Protein AF-A0A6M1ZNM9-F1 (afdb_monomer_lite)

Structure (mmCIF, N/CA/C/O backbone):
data_AF-A0A6M1ZNM9-F1
#
_entry.id   AF-A0A6M1ZNM9-F1
#
loop_
_atom_site.group_PDB
_atom_site.id
_atom_site.type_symbol
_atom_site.label_atom_id
_atom_site.label_alt_id
_atom_site.label_comp_id
_atom_site.label_asym_id
_atom_site.label_entity_id
_atom_site.label_seq_id
_atom_site.pdbx_PDB_ins_code
_atom_site.Cartn_x
_atom_site.Cartn_y
_atom_site.Cartn_z
_atom_site.occupancy
_atom_site.B_iso_or_equiv
_atom_site.auth_seq_id
_atom_site.auth_comp_id
_atom_site.auth_asym_id
_atom_site.auth_atom_id
_atom_site.pdbx_PDB_model_num
ATOM 1 N N . PHE A 1 1 ? -0.646 14.294 -6.624 1.00 75.25 1 PHE A N 1
ATOM 2 C CA . PHE A 1 1 ? -1.367 14.708 -7.841 1.00 75.25 1 PHE A CA 1
ATOM 3 C C . PHE A 1 1 ? -1.177 13.744 -9.002 1.00 75.25 1 PHE A C 1
ATOM 5 O O . PHE A 1 1 ? -2.139 13.551 -9.718 1.00 75.25 1 PHE A O 1
ATOM 12 N N . ILE A 1 2 ? -0.033 13.055 -9.122 1.00 86.88 2 ILE A N 1
ATOM 13 C CA . ILE A 1 2 ? 0.249 12.092 -10.207 1.00 86.88 2 ILE A CA 1
ATOM 14 C C . ILE A 1 2 ? -0.915 11.125 -10.508 1.00 86.88 2 ILE A C 1
ATOM 16 O O . ILE A 1 2 ? -1.295 10.988 -11.661 1.00 86.88 2 ILE A O 1
ATOM 20 N N . ILE A 1 3 ? -1.529 10.500 -9.493 1.00 89.88 3 ILE A N 1
ATOM 21 C CA . ILE A 1 3 ? -2.656 9.567 -9.709 1.00 89.88 3 ILE A CA 1
ATOM 22 C C . ILE A 1 3 ? -3.875 10.267 -10.346 1.00 89.88 3 ILE A C 1
ATOM 24 O O . ILE A 1 3 ? -4.520 9.702 -11.222 1.00 89.88 3 ILE A O 1
ATOM 28 N N . GLU A 1 4 ? -4.152 11.514 -9.961 1.00 91.56 4 GLU A N 1
ATOM 29 C CA . GLU A 1 4 ? -5.258 12.309 -10.510 1.00 91.56 4 GLU A CA 1
ATOM 30 C C . GLU A 1 4 ? -4.970 12.767 -11.946 1.00 91.56 4 GLU A C 1
ATOM 32 O O . GLU A 1 4 ? -5.851 12.781 -12.803 1.00 91.56 4 GLU A O 1
ATOM 37 N N . GLU A 1 5 ? -3.712 13.106 -12.233 1.00 92.25 5 GLU A N 1
ATOM 38 C CA . GLU A 1 5 ? -3.264 13.524 -13.566 1.00 92.25 5 GLU A CA 1
ATOM 39 C C . GLU A 1 5 ? -3.448 12.422 -14.613 1.00 92.25 5 GLU A C 1
ATOM 41 O O . GLU A 1 5 ? -3.696 12.731 -15.779 1.00 92.25 5 GLU A O 1
ATOM 46 N N . MET A 1 6 ? -3.392 11.151 -14.201 1.00 92.81 6 MET A N 1
ATOM 47 C CA . MET A 1 6 ? -3.644 10.009 -15.081 1.00 92.81 6 MET A CA 1
ATOM 48 C C . MET A 1 6 ? -5.106 9.917 -15.535 1.00 92.81 6 MET A C 1
ATOM 50 O O . MET A 1 6 ? -5.364 9.268 -16.539 1.00 92.81 6 MET A O 1
ATOM 54 N N . ARG A 1 7 ? -6.057 10.555 -14.832 1.00 92.56 7 ARG A N 1
ATOM 55 C CA . ARG A 1 7 ? -7.507 10.565 -15.132 1.00 92.56 7 ARG A CA 1
ATOM 56 C C . ARG A 1 7 ? -8.197 9.196 -15.230 1.00 92.56 7 ARG A C 1
ATOM 58 O O . ARG A 1 7 ? -9.349 9.140 -15.640 1.00 92.56 7 ARG A O 1
ATOM 65 N N . GLU A 1 8 ? -7.523 8.129 -14.818 1.00 93.88 8 GLU A N 1
ATOM 66 C CA . GLU A 1 8 ? -8.046 6.755 -14.812 1.00 93.88 8 GLU A CA 1
ATOM 67 C C . GLU A 1 8 ? -8.564 6.329 -13.430 1.00 93.88 8 GLU A C 1
ATOM 69 O O . GLU A 1 8 ? -9.390 5.428 -13.301 1.00 93.88 8 GLU A O 1
ATOM 74 N N . TYR A 1 9 ? -8.079 6.965 -12.359 1.00 95.19 9 TYR A N 1
ATOM 75 C CA . TYR A 1 9 ? -8.563 6.680 -11.015 1.00 95.19 9 TYR A CA 1
ATOM 76 C C . TYR A 1 9 ? -9.786 7.539 -10.696 1.00 95.19 9 TYR A C 1
ATOM 78 O O . TYR A 1 9 ? -9.717 8.765 -10.702 1.00 95.19 9 TYR A O 1
ATOM 86 N N . HIS A 1 10 ? -10.900 6.885 -10.369 1.00 94.44 10 HIS A N 1
ATOM 87 C CA . HIS A 1 10 ? -12.172 7.545 -10.045 1.00 94.44 10 HIS A CA 1
ATOM 88 C C . HIS A 1 10 ? -12.627 7.310 -8.596 1.00 94.44 10 HIS A C 1
ATOM 90 O O . HIS A 1 10 ? -13.775 7.581 -8.247 1.00 94.44 10 HIS A O 1
ATOM 96 N N . GLY A 1 11 ? -11.744 6.768 -7.754 1.00 95.12 11 GLY A N 1
ATOM 97 C CA . GLY A 1 11 ? -12.028 6.513 -6.346 1.00 95.12 11 GLY A CA 1
ATOM 98 C C . GLY A 1 11 ? -11.753 7.718 -5.442 1.00 95.12 11 GLY A C 1
ATOM 99 O O . GLY A 1 11 ? -11.637 8.861 -5.878 1.00 95.12 11 GLY A O 1
ATOM 100 N N . LEU A 1 12 ? -11.636 7.451 -4.140 1.00 96.00 12 LEU A N 1
ATOM 101 C CA . LEU A 1 12 ? -11.375 8.468 -3.123 1.00 96.00 12 LEU A CA 1
ATOM 102 C C . LEU A 1 12 ? -9.977 8.315 -2.532 1.00 96.00 12 LEU A C 1
ATOM 104 O O . LEU A 1 12 ? -9.531 7.216 -2.220 1.00 96.00 12 LEU A O 1
ATOM 108 N N . TYR A 1 13 ? -9.342 9.444 -2.228 1.00 96.31 13 TYR A N 1
ATOM 109 C CA . TYR A 1 13 ? -8.038 9.447 -1.572 1.00 96.31 13 TYR A CA 1
ATOM 110 C C . TYR A 1 13 ? -8.148 9.496 -0.046 1.00 96.31 13 TYR A C 1
ATOM 112 O O . TYR A 1 13 ? -9.028 10.143 0.542 1.00 96.31 13 TYR A O 1
ATOM 120 N N . HIS A 1 14 ? -7.189 8.851 0.613 1.00 96.69 14 HIS A N 1
ATOM 121 C CA . HIS A 1 14 ? -6.895 9.025 2.028 1.00 96.69 14 HIS A CA 1
ATOM 122 C C . HIS A 1 14 ? -5.386 9.219 2.199 1.00 96.69 14 HIS A C 1
ATOM 124 O O . HIS A 1 14 ? -4.599 8.382 1.768 1.00 96.69 14 HIS A O 1
ATOM 130 N N . VAL A 1 15 ? -4.980 10.325 2.821 1.00 95.56 15 VAL A N 1
ATOM 131 C CA . VAL A 1 15 ? -3.566 10.690 2.978 1.00 95.56 15 VAL A CA 1
ATOM 132 C C . VAL A 1 15 ? -3.143 10.452 4.424 1.00 95.56 15 VAL A C 1
ATOM 134 O O . VAL A 1 15 ? -3.698 11.068 5.329 1.00 95.56 15 VAL A O 1
ATOM 137 N N . LEU A 1 16 ? -2.150 9.581 4.635 1.00 93.50 16 LEU A N 1
ATOM 138 C CA . LEU A 1 16 ? -1.652 9.238 5.976 1.00 93.50 16 LEU A CA 1
ATOM 139 C C . LEU A 1 16 ? -0.784 10.330 6.622 1.00 93.50 16 LEU A C 1
ATOM 141 O O . LEU A 1 16 ? -0.632 10.352 7.839 1.00 93.50 16 LEU A O 1
ATOM 145 N N . GLY A 1 17 ? -0.186 11.212 5.819 1.00 90.31 17 GLY A N 1
ATOM 146 C CA . GLY A 1 17 ? 0.699 12.291 6.277 1.00 90.31 17 GLY A CA 1
ATOM 147 C C . GLY A 1 17 ? 2.127 11.849 6.618 1.00 90.31 17 GLY A C 1
ATOM 148 O O . GLY A 1 17 ? 3.067 12.585 6.335 1.00 90.31 17 GLY A O 1
ATOM 149 N N . SER A 1 18 ? 2.320 10.645 7.161 1.00 91.81 18 SER A N 1
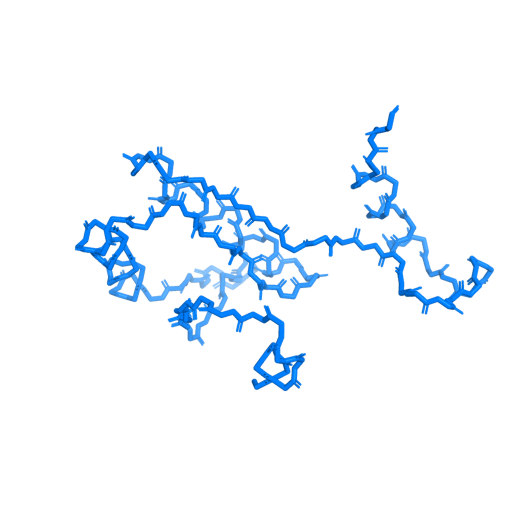ATOM 150 C CA . SER A 1 18 ? 3.645 10.067 7.406 1.00 91.81 18 SER A CA 1
ATOM 151 C C . SER A 1 18 ? 3.674 8.557 7.173 1.00 91.81 18 SER A C 1
ATOM 153 O O . SER A 1 18 ? 2.657 7.868 7.268 1.00 91.81 18 SER A O 1
ATOM 155 N N . LEU A 1 19 ? 4.867 8.050 6.858 1.00 94.81 19 LEU A N 1
ATOM 156 C CA . LEU A 1 19 ? 5.145 6.621 6.766 1.00 94.81 19 LEU A CA 1
ATOM 157 C C . LEU A 1 19 ? 5.705 6.095 8.090 1.00 94.81 19 LEU A C 1
ATOM 159 O O . LEU A 1 19 ? 6.298 6.827 8.889 1.00 94.81 19 LEU A O 1
ATOM 163 N N . LEU A 1 20 ? 5.543 4.795 8.299 1.00 93.38 20 LEU A N 1
ATOM 164 C CA . LEU A 1 20 ? 6.239 4.049 9.332 1.00 93.38 20 LEU A CA 1
ATOM 165 C C . LEU A 1 20 ? 7.737 4.022 9.001 1.00 93.38 20 LEU A C 1
ATOM 167 O O . LEU A 1 20 ? 8.126 3.629 7.905 1.00 93.38 20 LEU A O 1
ATOM 171 N N . SER A 1 21 ? 8.578 4.400 9.964 1.00 91.25 21 SER A N 1
ATOM 172 C CA . SER A 1 21 ? 10.034 4.257 9.869 1.00 91.25 21 SER A CA 1
ATOM 173 C C . SER A 1 21 ? 10.504 3.196 10.863 1.00 91.25 21 SER A C 1
ATOM 175 O O . SER A 1 21 ? 10.577 3.489 12.061 1.00 91.25 21 SER A O 1
ATOM 177 N N . PRO A 1 22 ? 10.829 1.970 10.406 1.00 84.06 22 PRO A N 1
ATOM 178 C CA . PRO A 1 22 ? 11.287 0.896 11.287 1.00 84.06 22 PRO A CA 1
ATOM 179 C C . PRO A 1 22 ? 12.555 1.274 12.057 1.00 84.06 22 PRO A C 1
ATOM 181 O O . PRO A 1 22 ? 12.688 0.947 13.230 1.00 84.06 22 PRO A O 1
ATOM 184 N N . LEU A 1 23 ? 13.454 2.017 11.405 1.00 87.94 23 LEU A N 1
ATOM 185 C CA . LEU A 1 23 ? 14.732 2.441 11.977 1.00 87.94 23 LEU A CA 1
ATOM 186 C C . LEU A 1 23 ? 14.568 3.502 13.072 1.00 87.94 23 LEU A C 1
ATOM 188 O O . LEU A 1 23 ? 15.321 3.507 14.038 1.00 87.94 23 LEU A O 1
ATOM 192 N N . GLN A 1 24 ? 13.588 4.401 12.928 1.00 86.94 24 GLN A N 1
ATOM 193 C CA . GLN A 1 24 ? 13.353 5.499 13.877 1.00 86.94 24 GLN A CA 1
ATOM 194 C C . GLN A 1 24 ? 12.213 5.209 14.865 1.00 86.94 24 GLN A C 1
ATOM 196 O O . GLN A 1 24 ? 11.880 6.067 15.678 1.00 86.94 24 GLN A O 1
ATOM 201 N N . GLY A 1 25 ? 11.560 4.047 14.764 1.00 84.56 25 GLY A N 1
ATOM 202 C CA . GLY A 1 25 ? 10.394 3.695 15.580 1.00 84.56 25 GLY A CA 1
ATOM 203 C C . GLY A 1 25 ? 9.165 4.587 15.352 1.00 84.56 25 GLY A C 1
ATOM 204 O O . GLY A 1 25 ? 8.247 4.583 16.173 1.00 84.56 25 GLY A O 1
ATOM 205 N N . LYS A 1 26 ? 9.124 5.362 14.259 1.00 88.38 26 LYS A N 1
ATOM 206 C CA . LYS A 1 26 ? 7.997 6.253 13.939 1.00 88.38 26 LYS A CA 1
ATOM 207 C C . LYS A 1 26 ? 6.869 5.467 13.284 1.00 88.38 26 LYS A C 1
ATOM 209 O O . LYS A 1 26 ? 7.126 4.592 12.461 1.00 88.38 26 LYS A O 1
ATOM 214 N N . LYS A 1 27 ? 5.626 5.815 13.614 1.00 88.75 27 LYS A N 1
ATOM 215 C CA . LYS A 1 27 ? 4.404 5.247 13.028 1.00 88.75 27 LYS A CA 1
ATOM 216 C C . LYS A 1 27 ? 3.527 6.361 12.442 1.00 88.75 27 LYS A C 1
ATOM 218 O O . LYS A 1 27 ? 3.665 7.505 12.885 1.00 88.75 27 LYS A O 1
ATOM 223 N N . PRO A 1 28 ? 2.628 6.037 11.495 1.00 91.31 28 PRO A N 1
ATOM 224 C CA . PRO A 1 28 ? 1.573 6.956 11.081 1.00 91.31 28 PRO A CA 1
ATOM 225 C C . PRO A 1 28 ? 0.746 7.426 12.283 1.00 91.31 28 PRO A C 1
ATOM 227 O O . PRO A 1 28 ? 0.601 6.686 13.260 1.00 91.31 28 PRO A O 1
ATOM 230 N N . ASP A 1 29 ? 0.202 8.642 12.208 1.00 94.00 29 ASP A N 1
ATOM 231 C CA . ASP A 1 29 ? -0.650 9.187 13.270 1.00 94.00 29 ASP A CA 1
ATOM 232 C C . ASP A 1 29 ? -1.865 8.262 13.487 1.00 94.00 29 ASP A C 1
ATOM 234 O O . ASP A 1 29 ? -2.653 8.057 12.553 1.00 94.00 29 ASP A O 1
ATOM 238 N N . PRO A 1 30 ? -2.048 7.704 14.699 1.00 92.44 30 PRO A N 1
ATOM 239 C CA . PRO A 1 30 ? -3.153 6.795 14.979 1.00 92.44 30 PRO A CA 1
ATOM 240 C C . PRO A 1 30 ? -4.519 7.438 14.717 1.00 92.44 30 PRO A C 1
ATOM 242 O O . PRO A 1 30 ? -5.434 6.753 14.268 1.00 92.44 30 PRO A O 1
ATOM 245 N N . ASN A 1 31 ? -4.665 8.755 14.902 1.00 95.81 31 ASN A N 1
ATOM 246 C CA . ASN A 1 31 ? -5.921 9.452 14.623 1.00 95.81 31 ASN A CA 1
ATOM 247 C C . ASN A 1 31 ? -6.263 9.450 13.129 1.00 95.81 31 ASN A C 1
ATOM 249 O O . ASN A 1 31 ? -7.437 9.423 12.760 1.00 95.81 31 ASN A O 1
ATOM 253 N N . ILE A 1 32 ? -5.254 9.494 12.257 1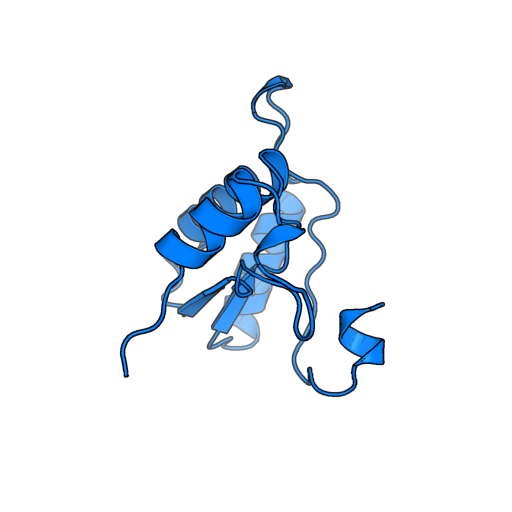.00 96.62 32 ILE A N 1
ATOM 254 C CA . ILE A 1 32 ? -5.452 9.436 10.806 1.00 96.62 32 ILE A CA 1
ATOM 255 C C . ILE A 1 32 ? -5.856 8.019 10.389 1.00 96.62 32 ILE A C 1
ATOM 257 O O . ILE A 1 32 ? -6.802 7.855 9.617 1.00 96.62 32 ILE A O 1
ATOM 261 N N . VAL A 1 33 ? -5.224 6.999 10.972 1.00 96.00 33 VAL A N 1
ATOM 262 C CA . VAL A 1 33 ? -5.582 5.591 10.738 1.00 96.00 33 VAL A CA 1
ATOM 263 C C . VAL A 1 33 ? -7.010 5.299 11.210 1.00 96.00 33 VAL A C 1
ATOM 265 O O . VAL A 1 33 ? -7.786 4.690 10.476 1.00 96.00 33 VAL A O 1
ATOM 268 N N . GLU A 1 34 ? -7.420 5.790 12.378 1.00 96.94 34 GLU A N 1
ATOM 269 C CA . GLU A 1 34 ? -8.802 5.626 12.844 1.00 96.94 34 GLU A CA 1
ATOM 270 C C . GLU A 1 34 ? -9.813 6.341 11.936 1.00 96.94 34 GLU A C 1
ATOM 272 O O . GLU A 1 34 ? -10.868 5.784 11.623 1.00 96.94 34 GLU A O 1
ATOM 277 N N . LYS A 1 35 ? -9.479 7.525 11.404 1.00 97.50 35 LYS A N 1
ATOM 278 C CA . LYS A 1 35 ? -10.311 8.195 10.387 1.00 97.50 35 LYS A CA 1
ATOM 279 C C . LYS A 1 35 ? -10.437 7.370 9.104 1.00 97.50 35 LYS A C 1
ATOM 281 O O . LYS A 1 35 ? -11.511 7.367 8.503 1.00 97.50 35 LYS A O 1
ATOM 286 N N . LEU A 1 36 ? -9.383 6.673 8.669 1.00 97.44 36 LEU A N 1
ATOM 287 C CA . LEU A 1 36 ? -9.463 5.738 7.539 1.00 97.44 36 LEU A CA 1
ATOM 288 C C . LEU A 1 36 ? -10.466 4.619 7.837 1.00 97.44 36 LEU A C 1
ATOM 290 O O . LEU A 1 36 ? -11.385 4.403 7.048 1.00 97.44 36 LEU A O 1
ATOM 294 N N . LYS A 1 37 ? -10.343 3.962 8.996 1.00 97.38 37 LYS A N 1
ATOM 295 C CA . LYS A 1 37 ? -11.250 2.880 9.417 1.00 97.38 37 LYS A CA 1
ATOM 296 C C . LYS A 1 37 ? -12.705 3.342 9.489 1.00 97.38 37 LYS A C 1
ATOM 298 O O . LYS A 1 37 ? -13.603 2.632 9.041 1.00 97.38 37 LYS A O 1
ATOM 303 N N . GLN A 1 38 ? -12.947 4.540 10.019 1.00 97.44 38 GLN A N 1
ATOM 304 C CA . GLN A 1 38 ? -14.282 5.140 10.052 1.00 97.44 38 GLN A CA 1
ATOM 305 C C . GLN A 1 38 ? -14.822 5.390 8.643 1.00 97.44 38 GLN A C 1
ATOM 307 O O . GLN A 1 38 ? -15.949 5.000 8.354 1.00 97.44 38 GLN A O 1
ATOM 312 N N . ARG A 1 39 ? -14.020 5.974 7.742 1.00 97.25 39 ARG A N 1
ATOM 313 C CA . ARG A 1 39 ? -14.422 6.207 6.344 1.00 97.25 39 ARG A CA 1
ATOM 314 C C . ARG A 1 39 ? -14.790 4.912 5.625 1.00 97.25 39 ARG A C 1
ATOM 316 O O . ARG A 1 39 ? -15.795 4.901 4.924 1.00 97.25 39 ARG A O 1
ATOM 323 N N . ILE A 1 40 ? -14.019 3.843 5.833 1.00 97.56 40 ILE A N 1
ATOM 324 C CA . ILE A 1 40 ? -14.292 2.517 5.256 1.00 97.56 40 ILE A CA 1
ATOM 325 C C . ILE A 1 40 ? -15.682 2.026 5.667 1.00 97.56 40 ILE A C 1
ATOM 327 O O . ILE A 1 40 ? -16.470 1.642 4.808 1.00 97.56 40 ILE A O 1
ATOM 331 N N . LYS A 1 41 ? -16.012 2.110 6.963 1.00 96.31 41 LYS A N 1
ATOM 332 C CA . LYS A 1 41 ? -17.324 1.698 7.485 1.00 96.31 41 LYS A CA 1
ATOM 333 C C . LYS A 1 41 ? -18.460 2.583 6.974 1.00 96.31 41 LYS A C 1
ATOM 335 O O . LYS A 1 41 ? -19.471 2.068 6.517 1.00 96.31 41 LYS A O 1
ATOM 340 N N . THR A 1 42 ? -18.302 3.903 7.054 1.00 97.38 42 THR A N 1
ATOM 341 C CA . THR A 1 42 ? -19.372 4.859 6.729 1.00 97.38 42 THR A CA 1
ATOM 342 C C . THR A 1 42 ? -19.725 4.863 5.246 1.00 97.38 42 THR A C 1
ATOM 344 O O . THR A 1 42 ? -20.889 5.033 4.901 1.00 97.38 42 THR A O 1
ATOM 347 N N . LEU A 1 43 ? -18.734 4.692 4.369 1.00 97.00 43 LEU A N 1
ATOM 348 C CA . LEU A 1 43 ? -18.933 4.713 2.919 1.00 97.00 43 LEU A CA 1
ATOM 349 C C . LEU A 1 43 ? -19.127 3.316 2.317 1.00 97.00 43 LEU A C 1
ATOM 351 O O . LEU A 1 43 ? -19.249 3.222 1.102 1.00 97.00 43 LEU A O 1
ATOM 355 N N . ALA A 1 44 ? -19.128 2.260 3.142 1.00 95.69 44 ALA A N 1
ATOM 356 C CA . ALA A 1 44 ? -19.159 0.867 2.694 1.00 95.69 44 ALA A CA 1
ATOM 357 C C . ALA A 1 44 ? -18.107 0.587 1.601 1.00 95.69 44 ALA A C 1
ATOM 359 O O . ALA A 1 44 ? -18.419 0.094 0.522 1.00 95.69 44 ALA A O 1
ATOM 360 N N . VAL A 1 45 ? -16.853 0.963 1.874 1.00 97.56 45 VAL A N 1
ATOM 361 C CA . VAL A 1 45 ? -15.748 0.810 0.916 1.00 97.56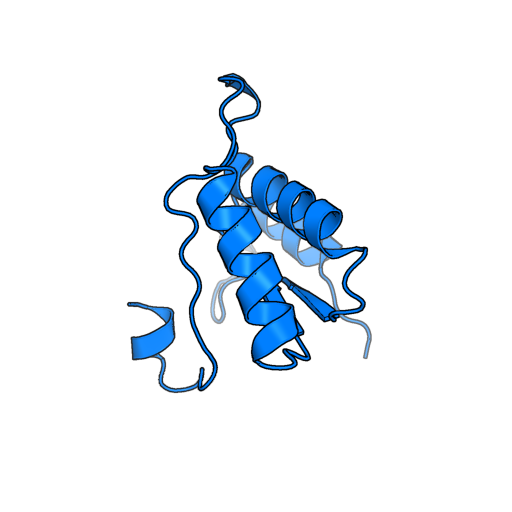 45 VAL A CA 1
ATOM 362 C C . VAL A 1 45 ? -15.489 -0.670 0.647 1.00 97.56 45 VAL A C 1
ATOM 364 O O . VAL A 1 45 ? -15.277 -1.439 1.581 1.00 97.56 45 VAL A O 1
ATOM 367 N N . GLU A 1 46 ? -15.449 -1.042 -0.630 1.00 96.94 46 GLU A N 1
ATOM 368 C CA . GLU A 1 46 ? -15.191 -2.419 -1.068 1.00 96.94 46 GLU A CA 1
ATOM 369 C C . GLU A 1 46 ? -13.689 -2.730 -1.161 1.00 96.94 46 GLU A C 1
ATOM 371 O O . GLU A 1 46 ? -13.261 -3.839 -0.835 1.00 96.94 46 GLU A O 1
ATOM 376 N N . GLU A 1 47 ? -12.878 -1.736 -1.543 1.00 98.0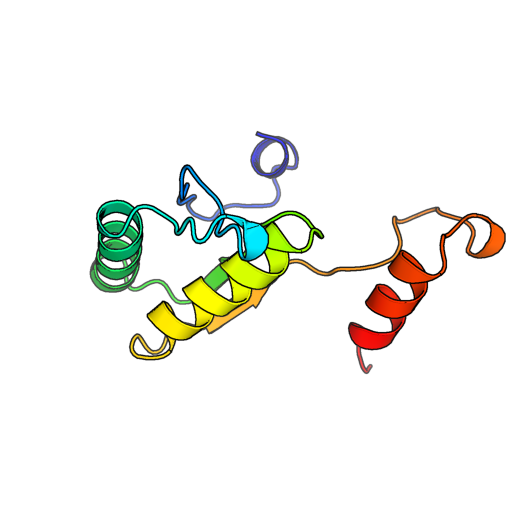6 47 GLU A N 1
ATOM 377 C CA . GLU A 1 47 ? -11.437 -1.885 -1.748 1.00 98.06 47 GLU A CA 1
ATOM 378 C C . GLU A 1 47 ? -10.631 -0.691 -1.215 1.00 98.06 47 GLU A C 1
ATOM 380 O O . GLU A 1 47 ? -10.968 0.477 -1.420 1.00 98.06 47 GLU A O 1
ATOM 385 N N . VAL A 1 48 ? -9.506 -0.996 -0.569 1.00 98.19 48 VAL A N 1
ATOM 386 C CA . VAL A 1 48 ? -8.459 -0.046 -0.200 1.00 98.19 48 VAL A CA 1
ATOM 387 C C . VAL A 1 48 ? -7.183 -0.384 -0.966 1.00 98.19 48 VAL A C 1
ATOM 389 O O . VAL A 1 48 ? -6.560 -1.420 -0.730 1.00 98.19 48 VAL A O 1
ATOM 392 N N . ILE A 1 49 ? -6.760 0.530 -1.840 1.00 97.69 49 ILE A N 1
ATOM 393 C CA . ILE A 1 49 ? -5.522 0.404 -2.615 1.00 97.69 49 ILE A CA 1
ATOM 394 C C . ILE A 1 49 ? -4.383 1.114 -1.874 1.00 97.69 49 ILE A C 1
ATOM 396 O O . ILE A 1 49 ? -4.401 2.330 -1.676 1.00 97.69 49 ILE A O 1
ATOM 400 N N . LEU A 1 50 ? -3.356 0.362 -1.480 1.00 96.75 50 LEU A N 1
ATOM 401 C CA . LEU A 1 50 ? -2.163 0.892 -0.822 1.00 96.75 50 LEU A CA 1
ATOM 402 C C . LEU A 1 50 ? -1.165 1.413 -1.867 1.00 96.75 50 LEU A C 1
ATOM 404 O O . LEU A 1 50 ? -0.398 0.652 -2.458 1.00 96.75 50 LEU A O 1
ATOM 408 N N . ALA A 1 51 ? -1.169 2.728 -2.078 1.00 95.06 51 ALA A N 1
ATOM 409 C CA . ALA A 1 51 ? -0.350 3.425 -3.072 1.00 95.06 51 ALA A CA 1
ATOM 410 C C . ALA A 1 51 ? 0.877 4.130 -2.454 1.00 95.06 51 ALA A C 1
ATOM 412 O O . ALA A 1 51 ? 1.072 5.329 -2.638 1.00 95.06 51 ALA A O 1
ATOM 413 N N . PHE A 1 52 ? 1.684 3.399 -1.679 1.00 93.56 52 PHE A N 1
ATOM 414 C CA . PHE A 1 52 ? 2.953 3.909 -1.138 1.00 93.56 52 PHE A CA 1
ATOM 415 C C . PHE A 1 52 ? 4.127 3.569 -2.052 1.00 93.56 52 PHE A C 1
ATOM 417 O O . PHE A 1 52 ? 4.096 2.553 -2.751 1.00 93.56 52 PHE A O 1
ATOM 424 N N . ASP A 1 53 ? 5.186 4.373 -1.965 1.00 90.25 53 ASP A N 1
ATOM 425 C CA . ASP A 1 53 ? 6.420 4.154 -2.711 1.00 90.25 53 ASP A CA 1
ATOM 426 C C . ASP A 1 53 ? 7.030 2.770 -2.449 1.00 90.25 53 ASP A C 1
ATOM 428 O O . ASP A 1 53 ? 6.851 2.147 -1.397 1.00 90.25 53 ASP A O 1
ATOM 432 N N . SER A 1 54 ? 7.808 2.300 -3.423 1.00 88.19 54 SER A N 1
ATOM 433 C CA . SER A 1 54 ? 8.526 1.021 -3.403 1.00 88.19 54 SER A CA 1
ATOM 434 C C . SER A 1 54 ? 9.798 1.084 -2.532 1.00 88.19 54 SER A C 1
ATOM 436 O O . SER A 1 54 ? 10.880 0.685 -2.959 1.00 88.19 54 SER A O 1
ATOM 438 N N . THR A 1 55 ? 9.678 1.6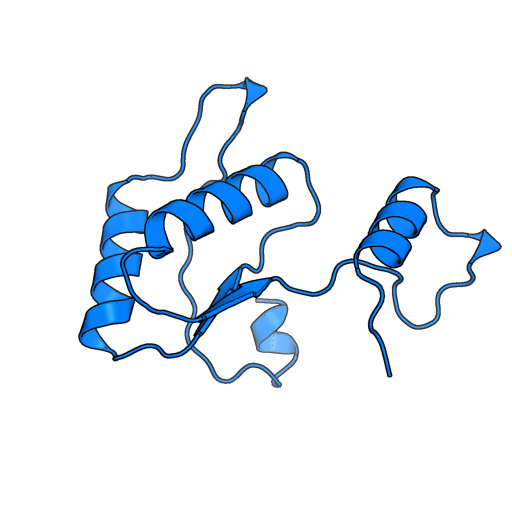21 -1.316 1.00 90.38 55 THR A N 1
ATOM 439 C CA . THR A 1 55 ? 10.754 1.786 -0.321 1.00 90.38 55 THR A CA 1
ATOM 440 C C . THR A 1 55 ? 10.528 0.885 0.893 1.00 90.38 55 THR A C 1
ATOM 442 O O . THR A 1 55 ? 9.442 0.334 1.073 1.00 90.38 55 THR A O 1
ATOM 445 N N . LEU A 1 56 ? 11.538 0.743 1.761 1.00 90.69 56 LEU A N 1
ATOM 446 C CA . LEU A 1 56 ? 11.408 -0.030 3.002 1.00 90.69 56 LEU A CA 1
ATOM 447 C C . LEU A 1 56 ? 10.299 0.533 3.905 1.00 90.69 56 LEU A C 1
ATOM 449 O O . LEU A 1 56 ? 9.484 -0.220 4.438 1.00 90.69 56 LEU A O 1
ATOM 453 N N . GLU A 1 57 ? 10.244 1.853 4.056 1.00 94.94 57 GLU A N 1
ATOM 454 C CA . GLU A 1 57 ? 9.214 2.565 4.811 1.00 94.94 57 GLU A CA 1
ATOM 455 C C . GLU A 1 57 ? 7.831 2.385 4.180 1.00 94.94 57 GLU A C 1
ATOM 457 O O . GLU A 1 57 ? 6.858 2.125 4.891 1.00 94.94 57 GLU A O 1
ATOM 462 N N . GLY A 1 58 ? 7.730 2.474 2.850 1.00 94.88 58 GLY A N 1
ATOM 463 C CA . GLY A 1 58 ? 6.483 2.243 2.122 1.00 94.88 58 GLY A CA 1
ATOM 464 C C . GLY A 1 58 ? 5.974 0.811 2.287 1.00 94.88 58 GLY A C 1
ATOM 465 O O . GLY A 1 58 ? 4.801 0.606 2.602 1.00 94.88 58 GLY A O 1
ATOM 466 N N . ASP A 1 59 ? 6.863 -0.180 2.175 1.00 92.56 59 ASP A N 1
ATOM 467 C CA . ASP A 1 59 ? 6.559 -1.598 2.391 1.00 92.56 59 ASP A CA 1
ATOM 468 C C . ASP A 1 59 ? 6.106 -1.877 3.829 1.00 92.56 59 ASP A C 1
ATOM 470 O O . ASP A 1 59 ? 5.085 -2.536 4.052 1.00 92.56 59 ASP A O 1
ATOM 474 N N . ALA A 1 60 ? 6.825 -1.336 4.813 1.00 94.75 60 ALA A N 1
ATOM 475 C CA . ALA A 1 60 ? 6.479 -1.491 6.219 1.00 94.75 60 ALA A CA 1
ATOM 476 C C . ALA A 1 60 ? 5.137 -0.822 6.551 1.00 94.75 60 ALA A C 1
ATOM 478 O O . ALA A 1 60 ? 4.319 -1.400 7.272 1.00 94.75 60 ALA A O 1
ATOM 479 N N . THR A 1 61 ? 4.880 0.362 5.992 1.00 96.25 61 THR A N 1
ATOM 480 C CA . THR A 1 61 ? 3.606 1.074 6.163 1.00 96.25 61 THR A CA 1
ATOM 481 C C . THR A 1 61 ? 2.461 0.312 5.510 1.00 96.25 61 THR A C 1
ATOM 483 O O . THR A 1 61 ? 1.418 0.151 6.137 1.00 96.25 61 THR A O 1
ATOM 486 N N . ALA A 1 62 ? 2.650 -0.221 4.299 1.00 95.62 62 ALA A N 1
ATOM 487 C CA . ALA A 1 62 ? 1.634 -1.019 3.618 1.00 95.62 62 ALA A CA 1
ATOM 488 C C . ALA A 1 62 ? 1.225 -2.236 4.458 1.00 95.62 62 ALA A C 1
ATOM 490 O O . ALA A 1 62 ? 0.039 -2.472 4.684 1.00 95.62 62 ALA A O 1
ATOM 491 N N . LEU A 1 63 ? 2.207 -2.980 4.975 1.00 94.31 63 LEU A N 1
ATOM 492 C CA . LEU A 1 63 ? 1.948 -4.147 5.815 1.00 94.31 63 LEU A CA 1
ATOM 493 C C . LEU A 1 63 ? 1.271 -3.767 7.136 1.00 94.31 63 LEU A C 1
ATOM 495 O O . LEU A 1 63 ? 0.389 -4.489 7.599 1.00 94.31 63 LEU A O 1
ATOM 499 N N . PHE A 1 64 ? 1.682 -2.653 7.743 1.00 95.25 64 PHE A N 1
ATOM 500 C CA . PHE A 1 64 ? 1.054 -2.128 8.951 1.00 95.25 64 PHE A CA 1
ATOM 501 C C . PHE A 1 64 ? -0.420 -1.785 8.708 1.00 95.25 64 PHE A C 1
ATOM 503 O O . PHE A 1 64 ? -1.279 -2.300 9.415 1.00 95.25 64 PHE A O 1
ATOM 510 N N . ILE A 1 65 ? -0.725 -0.995 7.675 1.00 96.94 65 ILE A N 1
ATOM 511 C CA . ILE A 1 65 ? -2.105 -0.613 7.355 1.00 96.94 65 ILE A CA 1
ATOM 512 C C . ILE A 1 65 ? -2.941 -1.839 7.009 1.00 96.94 65 ILE A C 1
ATOM 514 O O . ILE A 1 65 ? -4.037 -1.971 7.535 1.00 96.94 65 ILE A O 1
ATOM 518 N N . LYS A 1 66 ? -2.423 -2.778 6.209 1.00 96.50 66 LYS A N 1
ATOM 519 C CA . LYS A 1 66 ? -3.129 -4.031 5.918 1.00 96.50 66 LYS A CA 1
ATOM 520 C C . LYS A 1 66 ? -3.580 -4.733 7.208 1.00 96.50 66 LYS A C 1
ATOM 522 O O . LYS A 1 66 ? -4.754 -5.051 7.342 1.00 96.50 66 LYS A O 1
ATOM 527 N N . LYS A 1 67 ? -2.677 -4.889 8.184 1.00 95.56 67 LYS A N 1
ATOM 528 C CA . LYS A 1 67 ? -3.000 -5.501 9.486 1.00 95.56 67 LYS A CA 1
ATOM 529 C C . LYS A 1 67 ? -4.078 -4.738 10.253 1.00 95.56 67 LYS A C 1
ATOM 531 O O . LYS A 1 67 ? -4.958 -5.350 10.848 1.00 95.56 67 LYS A O 1
ATOM 536 N N . GLU A 1 68 ? -4.034 -3.409 10.224 1.00 95.62 68 GLU A N 1
ATOM 537 C CA . GLU A 1 68 ? -5.062 -2.567 10.849 1.00 95.62 68 GLU A CA 1
ATOM 538 C C . GLU A 1 68 ? -6.444 -2.728 10.188 1.00 95.62 68 GLU A C 1
ATOM 540 O O . GLU A 1 68 ? -7.467 -2.508 10.842 1.00 95.62 68 GLU A O 1
ATOM 545 N N . LEU A 1 69 ? -6.485 -3.118 8.909 1.00 96.75 69 LEU A N 1
ATOM 546 C CA . LEU A 1 69 ? -7.708 -3.310 8.127 1.00 96.75 69 LEU A CA 1
ATOM 547 C C . LEU A 1 69 ? -8.213 -4.762 8.094 1.00 96.75 69 LEU A C 1
ATOM 549 O O . LEU A 1 69 ? -9.368 -4.965 7.725 1.00 96.75 69 LEU A O 1
ATOM 553 N N . ASP A 1 70 ? -7.421 -5.753 8.527 1.00 94.38 70 ASP A N 1
ATOM 554 C CA . ASP A 1 70 ? -7.774 -7.188 8.471 1.00 94.38 70 ASP A CA 1
ATOM 555 C C . ASP A 1 70 ? -9.129 -7.496 9.155 1.00 94.38 70 ASP A C 1
ATOM 557 O O . ASP A 1 70 ? -9.854 -8.402 8.750 1.00 94.38 70 ASP A O 1
ATOM 561 N N . SER A 1 71 ? -9.510 -6.712 10.171 1.00 92.75 71 SER A N 1
ATOM 562 C CA . SER A 1 71 ? -10.783 -6.861 10.901 1.00 92.75 71 SER A CA 1
ATOM 563 C C . SER A 1 71 ? -12.011 -6.240 10.218 1.00 92.75 71 SER A C 1
ATOM 565 O O . SER A 1 71 ? -13.132 -6.438 10.685 1.00 92.75 71 SER A O 1
ATOM 567 N N . LEU A 1 72 ? -11.827 -5.466 9.144 1.00 93.69 72 LEU A N 1
ATOM 568 C CA . LEU A 1 72 ? -12.882 -4.653 8.527 1.00 93.69 72 LEU A CA 1
ATOM 569 C C . LEU A 1 72 ? -13.529 -5.292 7.295 1.00 93.69 72 LEU A C 1
ATOM 571 O O . LEU A 1 72 ? -14.402 -4.670 6.699 1.00 93.69 72 LEU A O 1
ATOM 575 N N . ASN A 1 73 ? -13.135 -6.520 6.941 1.00 90.56 73 ASN A N 1
ATOM 576 C CA . ASN A 1 73 ? -13.645 -7.261 5.781 1.00 90.56 73 ASN A CA 1
ATOM 577 C C . ASN A 1 73 ? -13.664 -6.423 4.483 1.00 90.56 73 ASN A C 1
ATOM 579 O O . ASN A 1 73 ? -14.625 -6.462 3.720 1.00 90.56 73 ASN A O 1
ATOM 583 N N . VAL A 1 74 ? -12.605 -5.641 4.263 1.00 97.00 74 VAL A N 1
ATOM 584 C CA . VAL A 1 74 ? -12.403 -4.818 3.065 1.00 97.00 74 VAL A CA 1
ATOM 585 C C . VAL A 1 74 ? -11.268 -5.409 2.238 1.00 97.00 74 VAL A C 1
ATOM 587 O O . VAL A 1 74 ? -10.242 -5.821 2.794 1.00 97.00 74 VAL A O 1
ATOM 590 N N . ALA A 1 75 ? -11.421 -5.459 0.914 1.00 97.62 75 ALA A N 1
ATOM 591 C CA . ALA A 1 75 ? -10.332 -5.904 0.057 1.00 97.62 75 ALA A CA 1
ATOM 592 C C . ALA A 1 75 ? -9.168 -4.916 0.191 1.00 97.62 75 ALA A C 1
ATOM 594 O O . ALA A 1 75 ? -9.344 -3.710 0.057 1.00 97.62 75 ALA A O 1
ATOM 595 N N . THR A 1 76 ? -7.972 -5.414 0.493 1.00 97.56 76 THR A N 1
ATOM 596 C CA . THR A 1 76 ? -6.776 -4.571 0.566 1.00 97.56 76 THR A CA 1
ATOM 597 C C . THR A 1 76 ? -5.809 -5.006 -0.515 1.00 97.56 76 THR A C 1
ATOM 599 O O . THR A 1 76 ? -5.291 -6.125 -0.480 1.00 97.56 76 THR A O 1
ATOM 602 N N . THR A 1 77 ? -5.559 -4.118 -1.467 1.00 95.94 77 THR A N 1
ATOM 603 C CA . THR A 1 77 ? -4.665 -4.357 -2.598 1.00 95.94 77 THR A CA 1
ATOM 604 C C . THR A 1 77 ? -3.499 -3.384 -2.562 1.00 95.94 77 THR A C 1
ATOM 606 O O . THR A 1 77 ? -3.428 -2.462 -1.745 1.00 95.94 77 THR A O 1
ATOM 609 N N . ARG A 1 78 ? -2.514 -3.624 -3.419 1.00 92.62 78 ARG A N 1
ATOM 610 C CA . ARG A 1 78 ? -1.325 -2.790 -3.531 1.00 92.62 78 ARG A CA 1
ATOM 611 C C . ARG A 1 78 ? -1.029 -2.556 -4.999 1.00 92.62 78 ARG A C 1
ATOM 613 O O . ARG A 1 78 ? -1.215 -3.468 -5.803 1.00 92.62 78 ARG A O 1
ATOM 620 N N . LEU A 1 79 ? -0.552 -1.356 -5.328 1.00 91.38 79 LEU A N 1
ATOM 621 C CA . LEU A 1 79 ? -0.076 -1.072 -6.678 1.00 91.38 79 LEU A CA 1
ATOM 622 C C . LEU A 1 79 ? 0.998 -2.083 -7.088 1.00 91.38 79 LEU A C 1
ATOM 624 O O . LEU A 1 79 ? 1.826 -2.498 -6.271 1.00 91.38 79 LEU A O 1
ATOM 628 N N . ALA A 1 80 ? 0.964 -2.472 -8.360 1.00 86.81 80 ALA A N 1
ATOM 629 C CA . ALA A 1 80 ? 1.943 -3.388 -8.913 1.00 86.81 80 ALA A CA 1
ATOM 630 C C . ALA A 1 80 ? 3.359 -2.813 -8.760 1.00 86.81 80 ALA A C 1
ATOM 632 O O . ALA A 1 80 ? 3.597 -1.620 -8.950 1.00 86.81 80 ALA A O 1
ATOM 633 N N . LEU A 1 81 ? 4.300 -3.692 -8.426 1.00 84.25 81 LEU A N 1
ATOM 634 C CA . LEU A 1 81 ? 5.719 -3.380 -8.327 1.00 84.25 81 LEU A CA 1
ATOM 635 C C . LEU A 1 81 ? 6.434 -4.133 -9.440 1.00 84.25 81 LEU A C 1
ATOM 637 O O . LEU A 1 81 ? 6.288 -5.351 -9.549 1.00 84.25 81 LEU A O 1
ATOM 641 N N . GLY A 1 82 ? 7.208 -3.434 -10.262 1.00 82.94 82 GLY A N 1
ATOM 642 C CA . GLY A 1 82 ? 7.909 -4.100 -11.346 1.00 82.94 82 GLY A CA 1
ATOM 643 C C . GLY A 1 82 ? 8.564 -3.158 -12.335 1.00 82.94 82 GLY A C 1
ATOM 644 O O . GLY A 1 82 ? 8.950 -2.039 -12.003 1.00 82.94 82 GLY A O 1
ATOM 645 N N . LEU A 1 83 ? 8.715 -3.672 -13.550 1.00 89.25 83 LEU A N 1
ATOM 646 C CA . LEU A 1 83 ? 9.437 -3.017 -14.627 1.00 89.25 83 LEU A CA 1
ATOM 647 C C . LEU A 1 83 ? 8.617 -1.854 -15.201 1.00 89.25 83 LEU A C 1
ATOM 649 O O . LEU A 1 83 ? 7.436 -2.047 -15.505 1.00 89.25 83 LEU A O 1
ATOM 653 N N . PRO A 1 84 ? 9.221 -0.672 -15.400 1.00 87.06 84 PRO A N 1
ATOM 654 C CA . PRO A 1 84 ? 8.596 0.387 -16.175 1.00 87.06 84 PRO A CA 1
ATOM 655 C C . PRO A 1 84 ? 8.280 -0.099 -17.592 1.00 87.06 84 PRO A C 1
ATOM 657 O O . PRO A 1 84 ? 9.077 -0.796 -18.223 1.00 87.06 84 PRO A O 1
ATOM 660 N N . MET A 1 85 ? 7.131 0.292 -18.136 1.00 88.50 85 MET A N 1
ATOM 661 C CA . MET A 1 85 ? 6.838 -0.016 -19.535 1.00 88.50 85 MET A CA 1
ATOM 662 C C . MET A 1 85 ? 7.868 0.647 -20.457 1.00 88.50 85 MET A C 1
ATOM 664 O O . MET A 1 85 ? 8.232 1.805 -20.267 1.00 88.50 85 MET A O 1
ATOM 668 N N . GLY A 1 86 ? 8.330 -0.096 -21.464 1.00 88.69 86 GLY A N 1
ATOM 669 C CA . GLY A 1 86 ? 9.317 0.384 -22.434 1.00 88.69 86 GLY A CA 1
ATOM 670 C C . GLY A 1 86 ? 10.776 0.333 -21.964 1.00 88.69 86 GLY A C 1
ATOM 671 O O . GLY A 1 86 ? 11.659 0.708 -22.731 1.00 88.69 86 GLY A O 1
ATOM 672 N N . SER A 1 87 ? 11.063 -0.146 -20.748 1.00 88.88 87 SER A N 1
ATOM 673 C CA . SER A 1 87 ? 12.445 -0.349 -20.299 1.00 88.88 87 SER A CA 1
ATOM 674 C C . SER A 1 87 ? 13.071 -1.613 -20.898 1.00 88.88 87 SER A C 1
ATOM 676 O O . SER A 1 87 ? 12.409 -2.649 -20.970 1.00 88.88 87 SER A O 1
ATOM 678 N N . SER A 1 88 ? 14.360 -1.558 -21.249 1.00 90.38 88 SER A N 1
ATOM 679 C CA . SER A 1 88 ? 15.144 -2.761 -21.569 1.00 90.38 88 SER A CA 1
ATOM 680 C C . SER A 1 88 ? 15.585 -3.472 -20.290 1.00 90.38 88 SER A C 1
ATOM 682 O O . SER A 1 88 ? 16.062 -2.809 -19.370 1.00 90.38 88 SER A O 1
ATOM 684 N N . LEU A 1 89 ? 15.483 -4.807 -20.246 1.00 87.88 89 LEU A N 1
ATOM 685 C CA . LEU A 1 89 ? 15.892 -5.616 -19.087 1.00 87.88 89 LEU A CA 1
ATOM 686 C C . LEU A 1 89 ? 17.364 -5.414 -18.714 1.00 87.88 89 LEU A C 1
ATOM 688 O O . LEU A 1 89 ? 17.689 -5.404 -17.531 1.00 87.88 89 LEU A O 1
ATOM 692 N N . ASP A 1 90 ? 18.228 -5.184 -19.703 1.00 90.88 90 ASP A N 1
ATOM 693 C CA . ASP A 1 90 ? 19.670 -4.987 -19.502 1.00 90.88 90 ASP A CA 1
ATOM 694 C C . ASP A 1 90 ? 20.003 -3.699 -18.728 1.00 90.88 90 ASP A C 1
ATOM 696 O O . ASP A 1 90 ? 21.123 -3.526 -18.252 1.00 90.88 90 ASP A O 1
ATOM 700 N N . LEU A 1 91 ? 19.036 -2.782 -18.611 1.00 89.06 91 LEU A N 1
ATOM 701 C CA . LEU A 1 91 ? 19.174 -1.494 -17.928 1.00 89.06 91 LEU A CA 1
ATOM 702 C C . LEU A 1 91 ? 18.496 -1.476 -16.551 1.00 89.06 91 LEU A C 1
ATOM 704 O O . LEU A 1 91 ? 18.454 -0.429 -15.905 1.00 89.06 91 LEU A O 1
ATOM 708 N N . ILE A 1 92 ? 17.940 -2.605 -16.109 1.00 92.69 92 ILE A N 1
ATOM 709 C CA . ILE A 1 92 ? 17.199 -2.705 -14.852 1.00 92.69 92 ILE A CA 1
ATOM 710 C C . ILE A 1 92 ? 18.099 -3.268 -13.757 1.00 92.69 92 ILE A C 1
ATOM 712 O O . ILE A 1 92 ? 18.797 -4.264 -13.941 1.00 92.69 92 ILE A O 1
ATOM 716 N N . ASP A 1 93 ? 18.055 -2.646 -12.581 1.00 91.19 93 ASP A N 1
ATOM 717 C CA . ASP A 1 93 ? 18.786 -3.127 -11.419 1.00 91.19 93 ASP A CA 1
ATOM 718 C C . ASP A 1 93 ? 18.203 -4.444 -10.872 1.00 91.19 93 ASP A C 1
ATOM 720 O O . ASP A 1 93 ? 17.011 -4.749 -10.985 1.00 91.19 93 ASP A O 1
ATOM 724 N N . GLY A 1 94 ? 19.055 -5.230 -10.213 1.00 91.62 94 GLY A N 1
ATOM 725 C CA . GLY A 1 94 ? 18.659 -6.528 -9.667 1.00 91.62 94 GLY A CA 1
ATOM 726 C C . GLY A 1 94 ? 17.520 -6.457 -8.640 1.00 91.62 94 GLY A C 1
ATOM 727 O O . GLY A 1 94 ? 16.742 -7.404 -8.535 1.00 91.62 94 GLY A O 1
ATOM 728 N N . GLY A 1 95 ? 17.380 -5.347 -7.907 1.00 89.25 95 GLY A N 1
ATOM 729 C CA . GLY A 1 95 ? 16.312 -5.157 -6.926 1.00 89.25 95 GLY A CA 1
ATOM 730 C C . GLY A 1 95 ? 14.944 -5.010 -7.588 1.00 89.25 95 GLY A C 1
ATOM 731 O O . GLY A 1 95 ? 13.986 -5.683 -7.195 1.00 89.25 95 GLY A O 1
ATOM 732 N N . THR A 1 96 ? 14.858 -4.190 -8.633 1.00 90.25 96 THR A N 1
ATOM 733 C CA . THR A 1 96 ? 13.641 -4.033 -9.440 1.00 90.25 96 THR A CA 1
ATOM 734 C C . THR A 1 96 ? 13.264 -5.342 -10.138 1.00 90.25 96 THR A C 1
ATOM 736 O O . THR A 1 96 ? 12.098 -5.745 -10.085 1.00 90.25 96 THR A O 1
ATOM 739 N N . LEU A 1 97 ? 14.236 -6.067 -10.708 1.00 91.44 97 LEU A N 1
ATOM 740 C CA . LEU A 1 97 ? 14.002 -7.398 -11.289 1.00 91.44 97 LEU A CA 1
ATOM 741 C C . LEU A 1 97 ? 13.464 -8.389 -10.253 1.00 91.44 97 LEU A C 1
ATOM 743 O O . LEU A 1 97 ? 12.467 -9.064 -10.508 1.00 91.44 97 LEU A O 1
ATOM 747 N N . ALA A 1 98 ? 14.074 -8.458 -9.068 1.00 90.44 98 ALA A N 1
ATOM 748 C CA . ALA A 1 98 ? 13.616 -9.338 -7.996 1.00 90.44 98 ALA A CA 1
ATOM 749 C C . ALA A 1 98 ? 12.164 -9.036 -7.584 1.00 90.44 98 ALA A C 1
ATOM 751 O O . ALA A 1 98 ? 11.367 -9.965 -7.421 1.00 90.44 98 ALA A O 1
ATOM 752 N N . ARG A 1 99 ? 11.790 -7.751 -7.479 1.00 88.19 99 ARG A N 1
ATOM 753 C CA . ARG A 1 99 ? 10.400 -7.338 -7.213 1.00 88.19 99 ARG A CA 1
ATOM 754 C C . ARG A 1 99 ? 9.455 -7.763 -8.339 1.00 88.19 99 ARG A C 1
ATOM 756 O O . ARG A 1 99 ? 8.410 -8.343 -8.048 1.00 88.19 99 ARG A O 1
ATOM 763 N N . ALA A 1 100 ? 9.839 -7.554 -9.598 1.00 90.88 100 ALA A N 1
ATOM 764 C CA . ALA A 1 100 ? 9.043 -7.971 -10.753 1.00 90.88 100 ALA A CA 1
ATOM 765 C C . ALA A 1 100 ? 8.810 -9.494 -10.775 1.00 90.88 100 ALA A C 1
ATOM 767 O O . ALA A 1 100 ? 7.688 -9.950 -10.993 1.00 90.88 100 ALA A O 1
ATOM 768 N N . PHE A 1 101 ? 9.838 -10.298 -10.477 1.00 91.31 101 PHE A N 1
ATOM 769 C CA . PHE A 1 101 ? 9.705 -11.756 -10.379 1.00 91.31 101 PHE A CA 1
ATOM 770 C C . PHE A 1 101 ? 8.789 -12.195 -9.232 1.00 91.31 101 PHE A C 1
ATOM 772 O O . PHE A 1 101 ? 8.005 -13.138 -9.397 1.00 91.31 101 PHE A O 1
ATOM 779 N N . ALA A 1 102 ? 8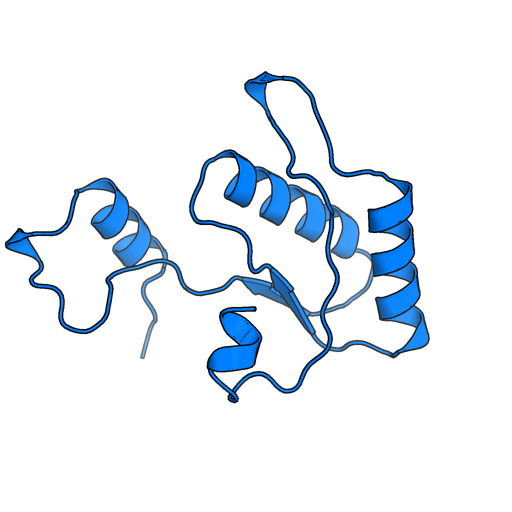.877 -11.536 -8.075 1.00 88.94 102 ALA A N 1
ATOM 780 C CA . ALA A 1 102 ? 8.018 -11.817 -6.928 1.00 88.94 102 ALA A CA 1
ATOM 781 C C . ALA A 1 102 ? 6.545 -11.481 -7.216 1.00 88.94 102 ALA A C 1
ATOM 783 O O . ALA A 1 102 ? 5.663 -12.242 -6.825 1.00 88.94 102 ALA A O 1
ATOM 784 N N . GLY A 1 103 ? 6.291 -10.383 -7.936 1.00 87.88 103 GLY A N 1
ATOM 785 C CA . GLY A 1 103 ? 4.958 -9.904 -8.313 1.00 87.88 103 GLY A CA 1
ATOM 786 C C . GLY A 1 103 ? 4.399 -10.466 -9.623 1.00 87.88 103 GLY A C 1
ATOM 787 O O . GLY A 1 103 ? 3.401 -9.945 -10.118 1.00 87.88 103 GLY A O 1
ATOM 788 N N . ARG A 1 104 ? 5.026 -11.491 -10.218 1.00 91.75 104 ARG A N 1
ATOM 789 C CA . ARG A 1 104 ? 4.602 -12.022 -11.523 1.00 91.75 104 ARG A CA 1
ATOM 790 C C . ARG A 1 104 ? 3.164 -12.552 -11.487 1.00 91.75 104 ARG A C 1
ATOM 792 O O . ARG A 1 104 ? 2.772 -13.268 -10.565 1.00 91.75 104 ARG A O 1
ATOM 799 N N . LEU A 1 105 ? 2.406 -12.248 -12.535 1.00 88.69 105 LEU A N 1
ATOM 800 C CA . LEU A 1 105 ? 1.037 -12.725 -12.713 1.00 88.69 105 LEU A CA 1
ATOM 801 C C . LEU A 1 105 ? 1.032 -14.104 -13.387 1.00 88.69 105 LEU A C 1
ATOM 803 O O . LEU A 1 105 ? 1.933 -14.434 -14.159 1.00 88.69 105 LEU A O 1
ATOM 807 N N . ARG A 1 106 ? 0.020 -14.916 -13.076 1.00 87.44 106 ARG A N 1
ATOM 808 C CA . ARG A 1 106 ? -0.287 -16.148 -13.813 1.00 87.44 106 ARG A CA 1
ATOM 809 C C . ARG A 1 106 ? -1.398 -15.830 -14.810 1.00 87.44 106 ARG A C 1
ATOM 811 O O . ARG A 1 106 ? -2.363 -15.178 -14.422 1.00 87.44 106 ARG A O 1
ATOM 818 N N . TYR A 1 107 ? -1.240 -16.297 -16.042 1.00 77.88 107 TYR A N 1
ATOM 819 C CA . TYR A 1 107 ? -2.272 -16.293 -17.076 1.00 77.88 107 TYR A CA 1
ATOM 820 C C . TYR A 1 107 ? -2.721 -17.727 -17.337 1.00 77.88 107 TYR A C 1
ATOM 822 O O . TYR A 1 107 ? -1.869 -18.633 -17.160 1.00 77.88 107 TYR A O 1
#

Secondary structure (DSSP, 8-state):
-HHHHTS---S-----SS--BTTTTB---HHHHHHHHHHHHHTT-SEEEE---SSHHHHHHHHHHHHHHGGGT-EEEE---SPPTT--GGGS-HHHHHHHHHTPPP-

Sequence (107 aa):
FIIEEMREYHGLYHVLGSLLSPLQGKKPDPNIVEKLKQRIKTLAVEEVILAFDSTLEGDATALFIKKELDSLNVATTRLALGLPMGSSLDLIDGGTLARAFAGRLRY

pLDDT: mean 92.48, std 4.3, range [75.25, 98.19]

Foldseek 3Di:
DVVVVVVPDPDDDQDQPDFQDPVVRDHGDVVSLVVVLVCCVVVVAQEDEQEFDPDPRSVVRLVVSCVSCVVVNHHYHYPQQADDPPDDPVPDDPVRVVSCVVRDDDD

Radius of gyration: 15.69 Å; chains: 1; bounding box: 39×31×38 Å